Protein AF-A0AAD5MFQ3-F1 (afdb_monomer)

InterPro domains:
  IPR023795 Serpin, conserved site [PS00284] (35-45)
  IPR023796 Serpin domain [PF00079] (7-58)
  IPR036186 Serpin superfamily [SSF56574] (7-58)
  IPR042185 Serpin superfamily, domain 2 [G3DSA:2.30.39.10] (4-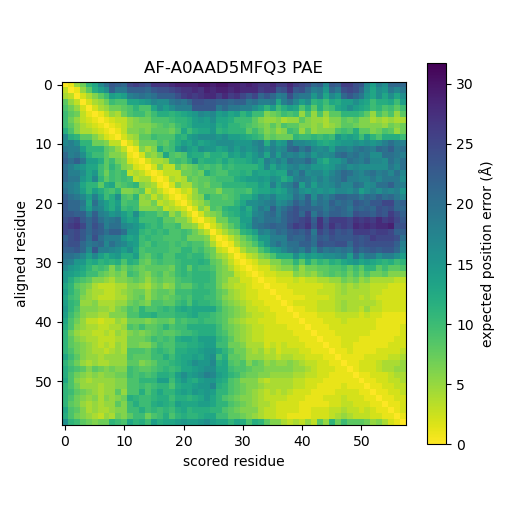58)

Structure (mmCIF, N/CA/C/O backbone):
data_AF-A0AAD5MFQ3-F1
#
_entry.id   AF-A0AAD5MFQ3-F1
#
loop_
_atom_site.group_PDB
_atom_site.id
_atom_site.type_symbol
_atom_site.label_atom_id
_atom_site.label_alt_id
_atom_site.label_comp_id
_atom_site.label_asym_id
_atom_site.label_entity_id
_atom_site.label_seq_id
_atom_site.pdbx_PDB_ins_code
_atom_site.Cartn_x
_atom_site.Cartn_y
_atom_site.Cartn_z
_atom_site.occupancy
_atom_site.B_iso_or_equiv
_atom_site.auth_seq_id
_atom_site.auth_comp_id
_atom_site.auth_asym_id
_atom_site.auth_atom_id
_atom_site.pdbx_PDB_model_num
ATOM 1 N N . MET A 1 1 ? 1.942 4.505 -25.384 1.00 40.47 1 MET A N 1
ATOM 2 C CA . MET A 1 1 ? 2.653 3.542 -24.519 1.00 40.47 1 MET A CA 1
ATOM 3 C C . MET A 1 1 ? 1.768 3.301 -23.309 1.00 40.47 1 MET A C 1
ATOM 5 O O . MET A 1 1 ? 1.684 4.173 -22.459 1.00 40.47 1 MET A O 1
ATOM 9 N N . ALA A 1 2 ? 0.998 2.212 -23.305 1.00 45.38 2 ALA A N 1
ATOM 10 C CA . ALA A 1 2 ? 0.163 1.855 -22.162 1.00 45.38 2 ALA A CA 1
ATOM 11 C C . ALA A 1 2 ? 1.079 1.248 -21.090 1.00 45.38 2 ALA A C 1
ATOM 13 O O . ALA A 1 2 ? 1.691 0.208 -21.325 1.00 45.38 2 ALA A O 1
ATOM 14 N N . GLY A 1 3 ? 1.255 1.944 -19.967 1.00 57.31 3 GLY A N 1
ATOM 15 C CA . GLY A 1 3 ? 1.99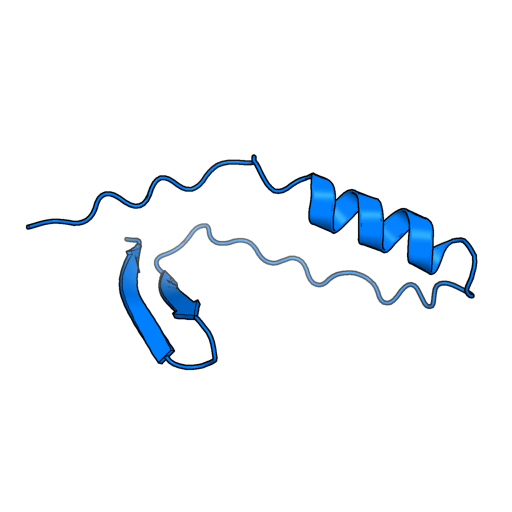1 1.417 -18.821 1.00 57.31 3 GLY A CA 1
ATOM 16 C C . GLY A 1 3 ? 1.148 0.341 -18.147 1.00 57.31 3 GLY A C 1
ATOM 17 O O . GLY A 1 3 ? 0.098 0.649 -17.592 1.00 57.31 3 GLY A O 1
ATOM 18 N N . CYS A 1 4 ? 1.565 -0.919 -18.239 1.00 61.34 4 CYS A N 1
ATOM 19 C CA . CYS A 1 4 ? 0.935 -2.012 -17.505 1.00 61.34 4 CYS A CA 1
ATOM 20 C C . CYS A 1 4 ? 1.272 -1.850 -16.015 1.00 61.34 4 CYS A C 1
ATOM 22 O O . CYS A 1 4 ? 2.447 -1.871 -15.654 1.00 61.34 4 CYS A O 1
ATOM 24 N N . CYS A 1 5 ? 0.261 -1.651 -15.169 1.00 64.00 5 CYS A N 1
ATOM 25 C CA . CYS A 1 5 ? 0.408 -1.663 -13.715 1.00 64.00 5 CYS A CA 1
ATOM 26 C C . CYS A 1 5 ? -0.173 -2.986 -13.215 1.00 64.00 5 CYS A C 1
ATOM 28 O O . CYS A 1 5 ? -1.391 -3.151 -13.198 1.00 64.00 5 CYS A O 1
ATOM 30 N N . LEU A 1 6 ? 0.692 -3.936 -12.865 1.00 73.69 6 LEU A N 1
ATOM 31 C CA . LEU A 1 6 ? 0.285 -5.148 -12.161 1.00 73.69 6 LEU A CA 1
ATOM 32 C C . LEU A 1 6 ? 0.180 -4.804 -10.672 1.00 73.69 6 LEU A C 1
ATOM 34 O O . LEU A 1 6 ? 1.076 -4.161 -10.128 1.00 73.69 6 LEU A O 1
ATOM 38 N N . VAL A 1 7 ? -0.938 -5.170 -10.050 1.00 76.44 7 VAL A N 1
ATOM 39 C CA . VAL A 1 7 ? -1.177 -4.997 -8.614 1.00 76.44 7 VAL A CA 1
ATOM 40 C C . VAL A 1 7 ? -1.372 -6.387 -8.033 1.00 76.44 7 VAL A C 1
ATOM 42 O O . VAL A 1 7 ? -2.289 -7.094 -8.448 1.00 76.44 7 VAL A O 1
ATOM 45 N N . ASP A 1 8 ? -0.503 -6.766 -7.105 1.00 79.31 8 ASP A N 1
ATOM 46 C CA . ASP A 1 8 ? -0.498 -8.062 -6.434 1.00 79.31 8 ASP A CA 1
ATOM 47 C C . ASP A 1 8 ? -0.263 -7.890 -4.924 1.00 79.31 8 ASP A C 1
ATOM 49 O O . ASP A 1 8 ? -0.203 -6.779 -4.383 1.00 79.31 8 ASP A O 1
ATOM 53 N N . GLU A 1 9 ? -0.188 -9.012 -4.219 1.00 78.12 9 GLU A N 1
ATOM 54 C CA . GLU A 1 9 ? 0.012 -9.068 -2.779 1.00 78.12 9 GLU A CA 1
ATOM 55 C C . GLU A 1 9 ? 1.479 -8.883 -2.347 1.00 78.12 9 GLU A C 1
ATOM 57 O O . GLU A 1 9 ? 1.762 -8.982 -1.139 1.00 78.12 9 GLU A O 1
ATOM 62 N N . GLU A 1 10 ? 2.412 -8.587 -3.268 1.00 72.25 10 GLU A N 1
ATOM 63 C CA . GLU A 1 10 ? 3.821 -8.288 -2.966 1.00 72.25 10 GLU A CA 1
ATOM 64 C C . GLU A 1 10 ? 3.960 -6.902 -2.297 1.00 72.25 10 GLU A C 1
ATOM 66 O O . GLU A 1 10 ? 4.521 -5.935 -2.803 1.00 72.25 10 GLU A O 1
ATOM 71 N N . GLY A 1 11 ? 3.425 -6.806 -1.082 1.00 59.81 11 GLY A N 1
ATOM 72 C CA . GLY A 1 11 ? 3.481 -5.648 -0.186 1.00 59.81 11 GLY A CA 1
ATOM 73 C C . GLY A 1 11 ? 3.283 -6.023 1.289 1.00 59.81 11 GLY A C 1
ATOM 74 O O . GLY A 1 11 ? 3.227 -5.154 2.165 1.00 59.81 11 GLY A O 1
ATOM 75 N N . THR A 1 12 ? 3.211 -7.324 1.594 1.00 59.38 12 THR A N 1
ATOM 76 C CA . THR A 1 12 ? 2.934 -7.905 2.923 1.00 59.38 12 THR A CA 1
ATOM 77 C C . THR A 1 12 ? 3.929 -7.453 4.003 1.00 59.38 12 THR A C 1
ATOM 79 O O . THR A 1 12 ? 3.601 -7.414 5.192 1.00 59.38 12 THR A O 1
ATOM 82 N N . THR A 1 13 ? 5.129 -7.029 3.597 1.00 62.72 13 THR A N 1
ATOM 83 C CA . THR A 1 13 ? 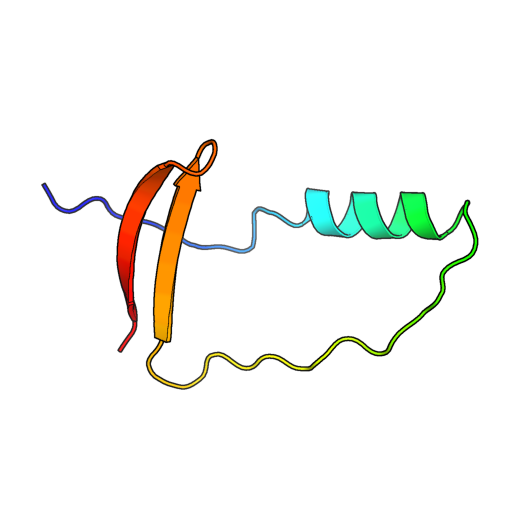6.176 -6.475 4.467 1.00 62.72 13 THR A CA 1
ATOM 84 C C . THR A 1 13 ? 5.714 -5.227 5.231 1.00 62.72 13 THR A C 1
ATOM 86 O O . THR A 1 13 ? 6.026 -5.086 6.416 1.00 62.72 13 THR A O 1
ATOM 89 N N . ALA A 1 14 ? 4.931 -4.339 4.607 1.00 62.78 14 ALA A N 1
ATOM 90 C CA . ALA A 1 14 ? 4.457 -3.110 5.252 1.00 62.78 14 ALA A CA 1
ATOM 91 C C . ALA A 1 14 ? 3.405 -3.389 6.346 1.00 62.78 14 ALA A C 1
ATOM 93 O O . ALA A 1 14 ? 3.418 -2.762 7.414 1.00 62.78 14 ALA A O 1
ATOM 94 N N . ALA A 1 15 ? 2.539 -4.383 6.121 1.00 65.50 15 ALA A N 1
ATOM 95 C CA . ALA A 1 15 ? 1.542 -4.827 7.094 1.00 65.50 15 ALA A CA 1
ATOM 96 C C . ALA A 1 15 ? 2.200 -5.512 8.308 1.00 65.50 15 ALA A C 1
ATOM 98 O O . ALA A 1 15 ? 1.871 -5.199 9.455 1.00 65.50 15 ALA A O 1
ATOM 99 N N . ALA A 1 16 ? 3.195 -6.377 8.071 1.00 63.34 16 ALA A N 1
ATOM 100 C CA . ALA A 1 16 ? 3.947 -7.047 9.135 1.00 63.34 16 ALA A CA 1
ATOM 101 C C . ALA A 1 16 ? 4.740 -6.058 10.013 1.00 63.34 16 ALA A C 1
ATOM 103 O O . ALA A 1 16 ? 4.727 -6.169 11.243 1.00 63.34 16 ALA A O 1
ATOM 104 N N . ALA A 1 17 ? 5.381 -5.050 9.406 1.00 66.44 17 ALA A N 1
ATOM 105 C CA . ALA A 1 17 ? 6.119 -4.017 10.137 1.00 66.44 17 ALA A CA 1
ATOM 106 C C . ALA A 1 17 ? 5.207 -3.167 11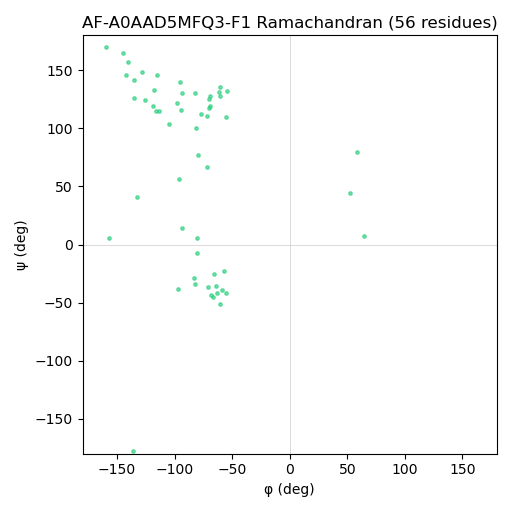.040 1.00 66.44 17 ALA A C 1
ATOM 108 O O . ALA A 1 17 ? 5.612 -2.775 12.136 1.00 66.44 17 ALA A O 1
ATOM 109 N N . SER A 1 18 ? 3.974 -2.904 10.601 1.00 64.38 18 SER A N 1
ATOM 110 C CA . SER A 1 18 ? 2.978 -2.170 11.389 1.00 64.38 18 SER A CA 1
ATOM 111 C C . SER A 1 18 ? 2.549 -2.959 12.628 1.00 64.38 18 SER A C 1
ATOM 113 O O . SER A 1 18 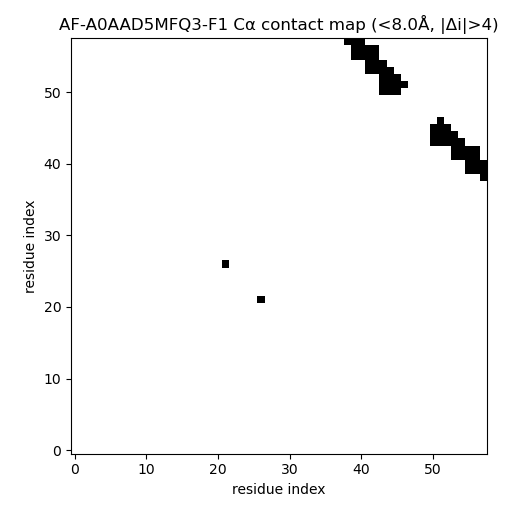? 2.554 -2.413 13.730 1.00 64.38 18 SER A O 1
ATOM 115 N N . PHE A 1 19 ? 2.272 -4.260 12.483 1.00 64.50 19 PHE A N 1
ATOM 116 C CA . PHE A 1 19 ? 1.910 -5.128 13.609 1.00 64.50 19 PHE A CA 1
ATOM 117 C C . PHE A 1 19 ? 3.029 -5.206 14.659 1.00 64.50 19 PHE A C 1
ATOM 119 O O . PHE A 1 19 ? 2.801 -4.929 15.837 1.00 64.50 19 PHE A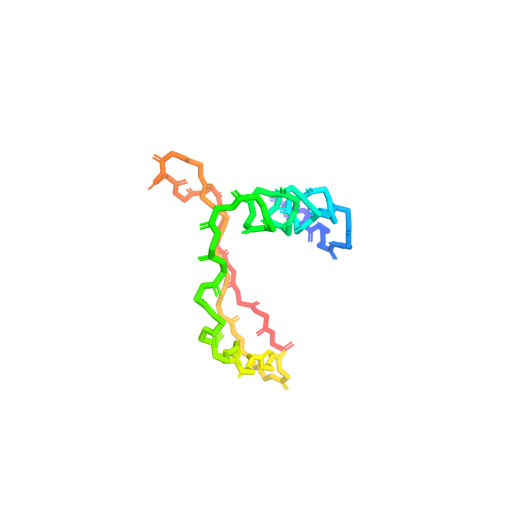 O 1
ATOM 126 N N . PHE A 1 20 ? 4.262 -5.496 14.229 1.00 62.91 20 PHE A N 1
ATOM 127 C CA . PHE A 1 20 ? 5.409 -5.617 15.135 1.00 62.91 20 PHE A CA 1
ATOM 128 C C . PHE A 1 20 ? 5.799 -4.314 15.833 1.00 62.91 20 PHE A C 1
ATOM 130 O O . PHE A 1 20 ? 6.399 -4.387 16.897 1.00 62.91 20 PHE A O 1
ATOM 137 N N . LYS A 1 21 ? 5.497 -3.138 15.268 1.00 60.56 21 LYS A N 1
ATOM 138 C CA . LYS A 1 21 ? 5.725 -1.838 15.930 1.00 60.56 21 LYS A CA 1
ATOM 139 C C . LYS A 1 21 ? 4.602 -1.449 16.885 1.00 60.56 21 LYS A C 1
ATOM 141 O O . LYS A 1 21 ? 4.855 -0.747 17.859 1.00 60.56 21 LYS A O 1
ATOM 146 N N . ALA A 1 22 ? 3.382 -1.906 16.628 1.00 62.03 22 ALA A N 1
ATOM 147 C CA . ALA A 1 22 ? 2.227 -1.575 17.446 1.00 62.03 22 ALA A CA 1
ATOM 148 C C . ALA A 1 22 ? 2.126 -2.471 18.705 1.00 62.03 22 ALA A C 1
ATOM 150 O O . ALA A 1 22 ? 1.776 -1.984 19.779 1.00 62.03 22 ALA A O 1
ATOM 151 N N . VAL A 1 23 ? 2.532 -3.746 18.618 1.00 63.94 23 VAL A N 1
ATOM 152 C CA . VAL A 1 23 ? 2.660 -4.665 19.773 1.00 63.94 23 VAL A CA 1
ATOM 153 C C . VAL A 1 23 ? 3.575 -4.130 20.905 1.00 63.94 23 VAL A C 1
ATOM 155 O O . VAL A 1 23 ? 3.183 -4.249 22.064 1.00 63.94 23 VAL A O 1
ATOM 158 N N . PRO A 1 24 ? 4.738 -3.497 20.647 1.00 61.84 24 PRO A N 1
ATOM 159 C CA . PRO A 1 24 ? 5.583 -2.915 21.693 1.00 61.84 24 PRO A CA 1
ATOM 160 C C . PRO A 1 24 ? 5.137 -1.528 22.197 1.00 61.84 24 PRO A C 1
ATOM 162 O O . PRO A 1 24 ? 5.717 -1.055 23.170 1.00 61.84 24 PRO A O 1
ATOM 165 N N . MET A 1 25 ? 4.142 -0.862 21.587 1.00 63.00 25 MET A N 1
ATOM 1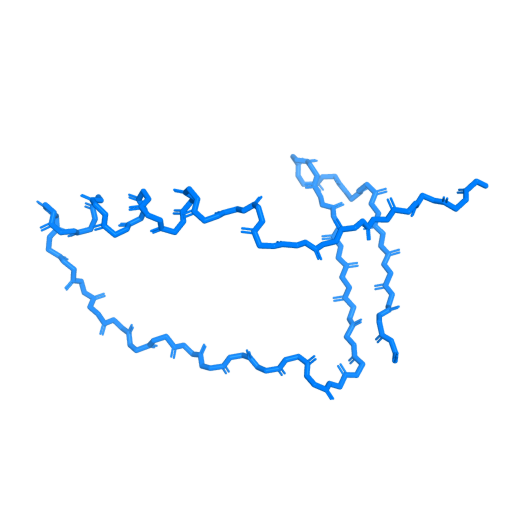66 C CA . MET A 1 25 ? 3.784 0.540 21.902 1.00 63.00 25 MET A CA 1
ATOM 167 C C . MET A 1 25 ? 2.277 0.792 22.113 1.00 63.00 25 MET A C 1
ATOM 169 O O . MET A 1 25 ? 1.764 1.825 21.702 1.00 63.00 25 MET A O 1
ATOM 173 N N . MET A 1 26 ? 1.574 -0.117 22.801 1.00 61.16 26 MET A N 1
ATOM 174 C CA . MET A 1 26 ? 0.165 0.049 23.215 1.00 61.16 26 MET A CA 1
ATOM 175 C C . MET A 1 26 ? -0.808 0.285 22.041 1.00 61.16 26 MET A C 1
ATOM 177 O O . MET A 1 26 ? -1.257 1.397 21.775 1.00 61.16 26 MET A O 1
ATOM 181 N N . LEU A 1 27 ? -1.174 -0.798 21.351 1.00 66.00 27 LEU A N 1
ATOM 182 C CA . LEU A 1 27 ? -2.192 -0.806 20.295 1.00 66.00 27 LEU A CA 1
ATOM 183 C C . LEU A 1 27 ? -3.546 -0.244 20.773 1.00 66.00 27 LEU A C 1
ATOM 185 O O . LEU A 1 27 ? -4.276 -0.912 21.506 1.00 66.00 27 LEU A O 1
ATOM 189 N N . ILE A 1 28 ? -3.931 0.938 20.285 1.00 62.47 28 ILE A N 1
ATOM 190 C CA . ILE A 1 28 ? -5.335 1.369 20.258 1.00 62.47 28 ILE A CA 1
ATOM 191 C C . ILE A 1 28 ? -5.964 0.721 19.022 1.00 62.47 28 ILE A C 1
ATOM 193 O O . ILE A 1 28 ? -5.750 1.157 17.893 1.00 62.47 28 ILE A O 1
ATOM 197 N N . LEU A 1 29 ? -6.700 -0.370 19.235 1.00 65.94 29 LEU A N 1
ATOM 198 C CA . LEU A 1 29 ? -7.399 -1.097 18.175 1.00 65.94 29 LEU A CA 1
ATOM 199 C C . LEU A 1 29 ? -8.707 -0.380 17.824 1.00 65.94 29 LEU A C 1
ATOM 201 O O . LEU A 1 29 ? -9.794 -0.814 18.210 1.00 65.94 29 LEU A O 1
ATOM 205 N N . GLU A 1 30 ? -8.620 0.717 17.076 1.00 69.88 30 GLU A N 1
ATOM 206 C CA . GLU A 1 30 ? -9.780 1.149 16.301 1.00 69.88 30 GLU A CA 1
ATOM 207 C C . GLU A 1 30 ? -10.121 0.043 15.298 1.00 69.88 30 GLU A C 1
ATOM 209 O O . GLU A 1 30 ? -9.244 -0.502 14.622 1.00 69.88 30 GLU A O 1
ATOM 214 N N . LYS A 1 31 ? -11.400 -0.343 15.226 1.00 75.75 31 LYS A N 1
ATOM 215 C CA . LYS A 1 31 ? -11.824 -1.376 14.278 1.00 75.75 31 LYS A CA 1
ATOM 216 C C . LYS A 1 31 ? -11.504 -0.894 12.858 1.00 75.75 31 LYS A C 1
ATOM 218 O O . LYS A 1 31 ? -11.938 0.207 12.504 1.00 75.75 31 LYS A O 1
ATOM 223 N N . PRO A 1 32 ? -10.793 -1.693 12.038 1.00 76.50 32 PRO A N 1
ATOM 224 C CA . PRO A 1 32 ? -10.529 -1.308 10.664 1.00 76.50 32 PRO A CA 1
ATOM 225 C C . PRO A 1 32 ? -11.861 -1.136 9.938 1.00 76.50 32 PRO A C 1
ATOM 227 O O . PRO A 1 32 ? -12.776 -1.952 10.076 1.00 76.50 32 PRO A O 1
ATOM 230 N N . LYS A 1 33 ? -11.980 -0.053 9.171 1.00 83.19 33 LYS A N 1
ATOM 231 C CA . LYS A 1 33 ? -13.126 0.125 8.283 1.00 83.19 33 LYS A CA 1
ATOM 232 C C . LYS A 1 33 ? -13.015 -0.903 7.165 1.00 83.19 33 LYS A C 1
ATOM 234 O O . LYS A 1 33 ? -11.975 -0.999 6.519 1.00 83.19 33 LYS A O 1
ATOM 239 N N . LEU A 1 34 ? -14.086 -1.657 6.948 1.00 87.44 34 LEU A N 1
ATOM 240 C CA . LEU A 1 34 ? -14.170 -2.562 5.813 1.00 87.44 34 LEU A CA 1
ATOM 241 C C . LEU A 1 34 ? -14.271 -1.725 4.533 1.00 87.44 34 LEU A C 1
ATOM 243 O O . LEU A 1 34 ? -15.208 -0.944 4.379 1.00 87.44 34 LEU A O 1
ATOM 247 N N . PHE A 1 35 ? -13.303 -1.889 3.639 1.00 89.00 35 PHE A N 1
ATOM 248 C CA . PHE A 1 35 ? -13.308 -1.295 2.308 1.00 89.00 35 PHE A CA 1
ATOM 249 C C . PHE A 1 35 ? -13.360 -2.427 1.283 1.00 89.00 35 PHE A C 1
ATOM 251 O O . PHE A 1 35 ? -12.437 -3.235 1.209 1.00 89.00 35 PHE A O 1
ATOM 258 N N . VAL A 1 36 ? -14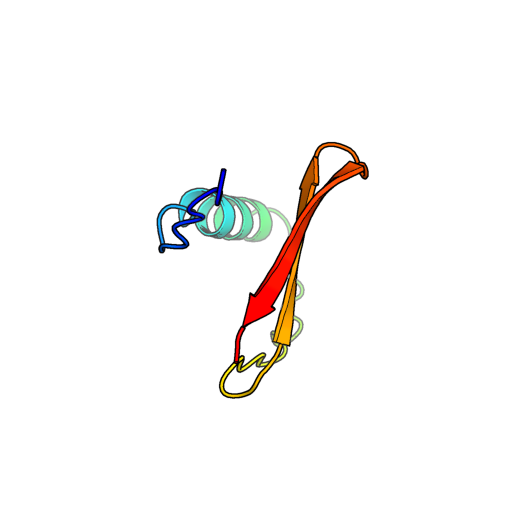.460 -2.500 0.535 1.00 93.88 36 VAL A N 1
ATOM 259 C CA . VAL A 1 36 ? -14.672 -3.484 -0.531 1.00 93.88 36 VAL A CA 1
ATOM 260 C C . VAL A 1 36 ? -14.726 -2.718 -1.849 1.00 93.88 36 VAL A C 1
ATOM 262 O O . VAL A 1 36 ? -15.609 -1.887 -2.042 1.00 93.88 36 VAL A O 1
ATOM 265 N N . ALA A 1 37 ? -13.754 -2.964 -2.726 1.00 91.81 37 ALA A N 1
ATOM 266 C CA . ALA A 1 37 ? -13.656 -2.346 -4.048 1.00 91.81 37 ALA A CA 1
ATOM 267 C C . ALA A 1 37 ? -14.253 -3.269 -5.127 1.00 91.81 37 ALA A C 1
ATOM 269 O O . ALA A 1 37 ? -13.572 -3.670 -6.066 1.00 91.81 37 ALA A O 1
ATOM 270 N N . ASP A 1 38 ? -15.516 -3.657 -4.949 1.00 93.69 38 ASP A N 1
ATOM 271 C CA . AS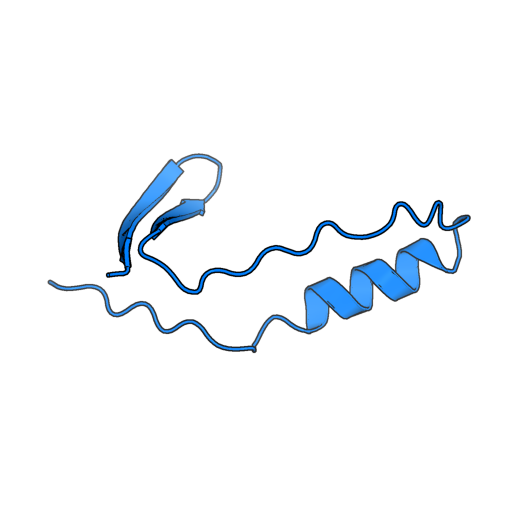P A 1 38 ? -16.286 -4.563 -5.822 1.00 93.69 38 ASP A CA 1
ATOM 272 C C . ASP A 1 38 ? -17.131 -3.834 -6.887 1.00 93.69 38 ASP A C 1
ATOM 274 O O . ASP A 1 38 ? -18.020 -4.416 -7.507 1.00 93.69 38 ASP A O 1
ATOM 278 N N . HIS A 1 39 ? -16.857 -2.549 -7.097 1.00 94.81 39 HIS A N 1
ATOM 279 C CA . HIS A 1 39 ? -17.531 -1.659 -8.039 1.00 94.81 39 HIS A CA 1
ATOM 280 C C . HIS A 1 39 ? -16.514 -0.676 -8.637 1.00 94.81 39 HIS A C 1
ATOM 282 O O . HIS A 1 39 ? -15.424 -0.536 -8.080 1.00 94.81 39 HIS A O 1
ATOM 288 N N . PRO A 1 40 ? -16.833 0.025 -9.742 1.00 96.56 40 PRO A N 1
ATOM 289 C CA . PRO A 1 40 ? -15.875 0.899 -10.405 1.00 96.56 40 PRO A CA 1
ATOM 290 C C . PRO A 1 40 ? -15.258 1.946 -9.472 1.00 96.56 40 PRO A C 1
ATOM 292 O O . PRO A 1 40 ? -15.973 2.654 -8.759 1.00 96.56 40 PRO A O 1
ATOM 295 N N . PHE A 1 41 ? -13.933 2.084 -9.513 1.00 94.62 41 PHE A N 1
ATOM 296 C CA . PHE A 1 41 ? -13.186 3.015 -8.665 1.00 94.62 41 PHE A CA 1
ATOM 297 C C . PHE A 1 41 ? -12.049 3.699 -9.426 1.00 94.62 41 PHE A C 1
ATOM 299 O O . PHE A 1 41 ? -11.546 3.201 -10.432 1.00 94.62 41 PHE A O 1
ATOM 306 N N . MET A 1 42 ? -11.629 4.862 -8.933 1.00 93.75 42 MET A N 1
ATOM 307 C CA . MET A 1 42 ? -10.473 5.594 -9.449 1.00 93.75 42 MET A CA 1
ATOM 308 C C . MET A 1 42 ? -9.228 5.248 -8.631 1.00 93.75 42 MET A C 1
ATOM 310 O O . MET A 1 42 ? -9.298 5.167 -7.404 1.00 93.75 42 MET A O 1
ATOM 314 N N . PHE A 1 43 ? -8.085 5.096 -9.293 1.00 90.62 43 PHE A N 1
ATOM 315 C CA . PHE A 1 43 ? -6.795 4.886 -8.639 1.00 90.62 43 PHE A CA 1
ATOM 316 C C . PHE A 1 43 ? -5.744 5.871 -9.153 1.00 90.62 43 PHE A C 1
ATOM 318 O O . PHE A 1 43 ? -5.766 6.295 -10.311 1.00 90.62 43 PHE A O 1
ATOM 325 N N . ILE A 1 44 ? -4.815 6.239 -8.268 1.00 93.00 44 ILE A N 1
ATOM 326 C CA . ILE A 1 44 ? -3.711 7.154 -8.562 1.00 93.00 44 ILE A CA 1
ATOM 327 C C . ILE A 1 44 ? -2.435 6.569 -7.960 1.00 93.00 44 ILE A C 1
ATOM 329 O O . ILE A 1 44 ? -2.384 6.294 -6.763 1.00 93.00 44 ILE A O 1
ATOM 333 N N . LEU A 1 45 ? -1.395 6.415 -8.777 1.00 90.69 45 LEU A N 1
ATOM 334 C CA . LEU A 1 45 ? -0.048 6.106 -8.302 1.00 90.69 45 LEU A CA 1
ATOM 335 C C . LEU A 1 45 ? 0.717 7.416 -8.155 1.00 90.69 45 LEU A C 1
ATOM 337 O O . LEU A 1 45 ? 0.956 8.106 -9.146 1.00 90.69 45 LEU A O 1
ATOM 341 N N . THR A 1 46 ? 1.100 7.767 -6.930 1.00 91.88 46 THR A N 1
ATOM 342 C CA . THR A 1 46 ? 1.845 8.997 -6.632 1.00 91.88 46 THR A CA 1
ATOM 343 C C . THR A 1 46 ? 3.238 8.694 -6.101 1.00 91.88 46 THR A C 1
ATOM 345 O O . THR A 1 46 ? 3.406 7.763 -5.314 1.00 91.88 46 THR A O 1
ATOM 348 N N . LYS A 1 47 ? 4.214 9.540 -6.433 1.00 91.81 47 LYS A N 1
ATOM 349 C CA . LYS A 1 47 ? 5.517 9.595 -5.764 1.00 91.81 47 LYS A CA 1
ATOM 350 C C . LYS A 1 47 ? 5.771 11.018 -5.285 1.00 91.81 47 LYS A C 1
ATOM 352 O O . LYS A 1 47 ? 5.699 11.949 -6.080 1.00 91.81 47 LYS A O 1
ATOM 357 N N . ASP A 1 48 ? 6.042 11.189 -3.994 1.00 92.38 48 ASP A N 1
ATOM 358 C CA . ASP A 1 48 ? 6.342 12.497 -3.393 1.00 92.38 48 ASP A CA 1
ATOM 359 C C . ASP A 1 48 ? 5.269 13.563 -3.709 1.00 92.38 48 ASP A C 1
ATOM 361 O O . ASP A 1 48 ? 5.583 14.684 -4.096 1.00 92.38 48 ASP A O 1
ATOM 365 N N . ASN A 1 49 ? 3.985 13.191 -3.596 1.00 89.19 49 ASN A N 1
ATOM 366 C CA . ASN A 1 49 ? 2.806 13.997 -3.972 1.00 89.19 49 ASN A CA 1
ATOM 367 C C . ASN A 1 49 ? 2.664 14.335 -5.468 1.00 89.19 49 ASN A C 1
ATOM 369 O O . ASN A 1 49 ? 1.759 15.077 -5.843 1.00 89.19 49 ASN A O 1
ATOM 373 N N . ASN A 1 50 ? 3.498 13.766 -6.338 1.00 92.75 50 ASN A N 1
ATOM 374 C CA . ASN A 1 50 ? 3.376 13.915 -7.783 1.00 92.75 50 ASN A CA 1
ATOM 375 C C . ASN A 1 50 ? 2.659 12.691 -8.367 1.00 92.75 50 ASN A C 1
ATOM 377 O O . ASN A 1 50 ? 3.139 11.566 -8.186 1.00 92.75 50 ASN A O 1
ATOM 381 N N . PRO A 1 51 ? 1.520 12.863 -9.057 1.00 92.50 51 PRO A N 1
ATOM 382 C CA . PRO A 1 51 ? 0.845 11.753 -9.708 1.00 92.50 51 PRO A CA 1
ATOM 383 C C . PRO A 1 51 ? 1.655 11.270 -10.912 1.00 92.50 51 PRO A C 1
ATOM 385 O O . PRO A 1 51 ? 1.985 12.041 -11.809 1.00 92.50 51 PRO A O 1
ATOM 388 N N . LEU A 1 52 ? 1.965 9.979 -10.919 1.00 92.19 52 LEU A N 1
ATOM 389 C CA . LEU A 1 52 ? 2.688 9.297 -11.989 1.00 92.19 52 LEU A CA 1
ATOM 390 C C . LEU A 1 52 ? 1.723 8.591 -12.947 1.00 92.19 52 LEU A C 1
ATOM 392 O O . LEU A 1 52 ? 1.933 8.612 -14.156 1.00 92.19 52 LEU A O 1
ATOM 396 N N . PHE A 1 53 ? 0.650 8.006 -12.407 1.00 90.19 53 PHE A N 1
ATOM 397 C CA . PHE A 1 53 ? -0.409 7.354 -13.176 1.00 90.19 53 PHE A CA 1
ATOM 398 C C . PHE A 1 53 ? -1.772 7.617 -12.542 1.00 90.19 53 PHE A C 1
ATOM 400 O O . PHE A 1 53 ? -1.890 7.681 -11.319 1.00 90.19 53 PHE A O 1
ATOM 407 N N . MET A 1 54 ? -2.799 7.737 -13.380 1.00 91.81 54 MET A N 1
ATOM 408 C CA . MET A 1 54 ? -4.200 7.829 -12.973 1.00 91.81 54 MET A CA 1
ATOM 409 C C . MET A 1 54 ? -5.031 6.918 -13.865 1.00 91.81 54 MET A C 1
ATOM 411 O O . MET A 1 54 ? -4.780 6.838 -15.070 1.00 91.81 54 MET A O 1
ATOM 415 N N . GLY A 1 55 ? -6.025 6.258 -13.287 1.00 89.88 55 GLY A N 1
ATOM 416 C CA . GLY A 1 55 ? -6.911 5.385 -14.037 1.00 89.88 55 GLY A CA 1
ATOM 417 C C . GLY A 1 55 ? -8.221 5.127 -13.316 1.00 89.88 55 GLY A C 1
ATOM 418 O O . GLY A 1 55 ? -8.398 5.467 -12.146 1.00 89.88 55 GLY A O 1
ATOM 419 N N . GLN A 1 56 ? -9.140 4.512 -14.049 1.00 91.69 56 GLN A N 1
ATOM 420 C CA . GLN A 1 56 ? -10.389 3.987 -13.527 1.00 91.69 56 GLN A CA 1
ATOM 421 C C . GLN A 1 56 ? -10.400 2.478 -13.755 1.00 91.69 56 GLN A C 1
ATOM 423 O O . GLN A 1 56 ? -10.071 2.016 -14.848 1.00 91.69 56 GLN A O 1
ATOM 428 N N . PHE A 1 57 ? -10.767 1.729 -12.724 1.00 86.88 57 PHE A N 1
ATOM 429 C CA . PHE A 1 57 ? -11.132 0.325 -12.837 1.00 86.88 57 PHE A CA 1
ATOM 430 C C . PHE A 1 57 ? -12.651 0.246 -13.008 1.00 86.88 57 PHE A C 1
ATOM 432 O O . PHE A 1 57 ? -13.374 0.924 -12.273 1.00 86.88 57 PHE A O 1
ATOM 439 N N . VAL A 1 58 ? -13.119 -0.511 -14.003 1.00 85.44 58 VAL A N 1
ATOM 440 C CA . VAL A 1 58 ? -14.540 -0.672 -14.358 1.00 85.44 58 VAL A CA 1
ATOM 441 C C . VAL A 1 58 ? -14.936 -2.135 -14.382 1.00 85.44 58 VAL A C 1
ATOM 443 O O . VAL A 1 58 ? -14.093 -2.955 -14.805 1.00 85.44 58 VAL A O 1
#

Radius of gyration: 15.76 Å; Cα contacts (8 Å, |Δi|>4): 29; chains: 1; bounding box: 24×23×48 Å

Solvent-accessible surface area (backbone atoms only — not comparable to full-atom values): 4142 Å² total; per-residue (Å²): 135,86,81,83,80,86,86,77,78,93,57,58,67,63,59,52,54,51,51,66,56,32,72,82,62,73,70,78,81,70,80,79,80,89,81,81,85,88,62,72,45,77,50,70,47,63,58,97,90,40,77,78,45,75,50,71,51,122

Mean predicted aligned error: 10.17 Å

Sequence (58 aa):
MAGCCLVDEEGTTAAAASFFKAVPMMLILEKPKLFVADHPFMFILTKDNNPLFMGQFV

pLDDT: mean 76.57, std 14.65, range [40.47, 96.56]

Foldseek 3Di:
DDDDDDDDPVPVVVVVVVVVVCVVPPDPDDDDDDDDPPDKDKDFDDDPNHTPDIDIDD

Secondary structure (DSSP, 8-state):
--------STTHHHHHHHHHHHTTS----PPPPP----S-EEEEEEETTEEEEEEEE-

Organism: Parelaphostrongylus tenuis (NCBI:txid148309)